Protein AF-A0A2M7KVU8-F1 (afdb_monomer_lite)

Sequence (112 aa):
EIALWRSSHPDSRMLLALAGIGESNLLEGSKEAVYLLAALLEREELDVRARALRSLLTFTTPTLRPPDMSALGPDKIDRALLEAKKQEWLTWWKANETTFTPRYISPDRTLR

Foldseek 3Di:
DPPPPDPPDPDVVVLLVQLVVLLVVLLQFDLVSLVSLLVQCPDPDLLSNLSSLLSLCVFFPVPLDDPDSCCSPPPHPDPVVSVVSNVVSVVVCVVCVVPTTTDNDPPDDDDD

pLDDT: mean 84.95, std 17.39, range [34.59, 97.25]

Radius of gyration: 15.53 Å; chains: 1; bounding box: 57×39×33 Å

Secondary structure (DSSP, 8-state):
----SS--PPPHHHHHHHHHHHHHHHHTT-SHHHHHHHHHTTSS-HHHHHHHHHHHHHHT-GGG--S-GGGGSTT---HHHHHHHHHHHHHHHHHHTTT--PPP--S-S---

Structure (mmCIF, N/CA/C/O backbone):
data_AF-A0A2M7KVU8-F1
#
_entry.id   AF-A0A2M7KVU8-F1
#
loop_
_atom_site.group_PDB
_atom_site.id
_atom_site.type_symbol
_atom_site.label_atom_id
_atom_site.label_alt_id
_atom_site.label_comp_id
_atom_site.label_asym_id
_atom_site.label_entity_id
_atom_site.label_seq_id
_atom_site.pdbx_PDB_ins_code
_atom_site.Cartn_x
_atom_site.Cartn_y
_atom_site.Cartn_z
_atom_site.occupancy
_atom_site.B_iso_or_equiv
_atom_site.auth_seq_id
_atom_site.auth_comp_id
_atom_site.auth_asym_id
_atom_site.auth_atom_id
_atom_site.pdbx_PDB_model_num
AT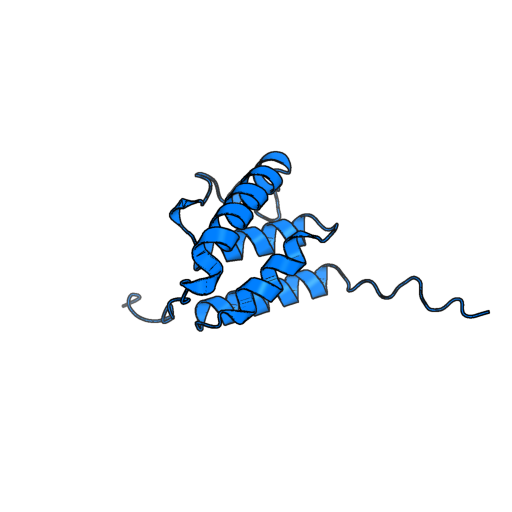OM 1 N N . GLU A 1 1 ? 28.657 -27.858 6.652 1.00 40.00 1 GLU A N 1
ATOM 2 C CA . GLU A 1 1 ? 28.382 -26.427 6.401 1.00 40.00 1 GLU A CA 1
ATOM 3 C C . GLU A 1 1 ? 27.041 -26.271 5.706 1.00 40.00 1 GLU A C 1
ATOM 5 O O . GLU A 1 1 ? 26.787 -26.926 4.704 1.00 40.00 1 GLU A O 1
ATOM 10 N N . ILE A 1 2 ? 26.152 -25.481 6.305 1.00 43.03 2 ILE A N 1
ATOM 11 C CA . ILE A 1 2 ? 24.753 -25.303 5.906 1.00 43.03 2 ILE A CA 1
ATOM 12 C C . ILE A 1 2 ? 24.706 -24.323 4.728 1.00 43.03 2 ILE A C 1
ATOM 14 O O . ILE A 1 2 ? 24.623 -23.113 4.911 1.00 43.03 2 ILE A O 1
ATOM 18 N N . ALA A 1 3 ? 24.767 -24.849 3.507 1.00 46.53 3 ALA A N 1
ATOM 19 C CA . ALA A 1 3 ? 24.634 -24.083 2.266 1.00 46.53 3 ALA A CA 1
ATOM 20 C C . ALA A 1 3 ? 23.195 -24.119 1.705 1.00 46.53 3 ALA A C 1
ATOM 22 O O . ALA A 1 3 ? 23.000 -24.2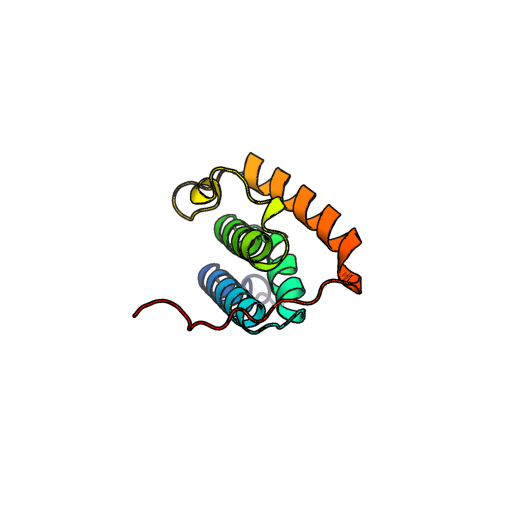36 0.501 1.00 46.53 3 ALA A O 1
ATOM 23 N N . LEU A 1 4 ? 22.176 -24.043 2.572 1.00 45.12 4 LEU A N 1
ATOM 24 C CA . LEU A 1 4 ? 20.753 -24.100 2.176 1.00 45.12 4 LEU A CA 1
ATOM 25 C C . LEU A 1 4 ? 19.941 -22.839 2.522 1.00 45.12 4 LEU A C 1
ATOM 27 O O . LEU A 1 4 ? 18.745 -22.795 2.270 1.00 45.12 4 LEU A O 1
ATOM 31 N N . TRP A 1 5 ? 20.571 -21.790 3.057 1.00 41.12 5 TRP A N 1
ATOM 32 C CA . TRP A 1 5 ? 19.862 -20.613 3.591 1.00 41.12 5 TRP A CA 1
ATOM 33 C C . TRP A 1 5 ? 19.901 -19.352 2.711 1.00 41.12 5 TRP A C 1
ATOM 35 O O . TRP A 1 5 ? 19.538 -18.274 3.169 1.00 41.12 5 TRP A O 1
ATOM 45 N N . ARG A 1 6 ? 20.338 -19.448 1.447 1.00 42.50 6 ARG A N 1
ATOM 46 C CA . ARG A 1 6 ? 20.487 -18.270 0.564 1.00 42.50 6 ARG A CA 1
ATOM 47 C C . ARG A 1 6 ? 19.444 -18.123 -0.552 1.00 42.50 6 ARG A C 1
ATOM 49 O O . ARG A 1 6 ? 19.598 -17.220 -1.365 1.00 42.50 6 ARG A O 1
ATOM 56 N N . SER A 1 7 ? 18.373 -18.923 -0.600 1.00 44.06 7 SER A N 1
ATOM 57 C CA . SER A 1 7 ? 17.369 -18.795 -1.682 1.00 44.06 7 SER A CA 1
ATOM 58 C C . SER A 1 7 ? 15.896 -18.784 -1.254 1.00 44.06 7 SER A C 1
ATOM 60 O O . SER A 1 7 ? 15.025 -19.008 -2.088 1.00 44.06 7 SER A O 1
ATOM 62 N N . SER A 1 8 ? 15.571 -18.509 0.007 1.00 45.81 8 SER A N 1
ATOM 63 C CA . SER A 1 8 ? 14.172 -18.411 0.454 1.00 45.81 8 SER A CA 1
ATOM 64 C C . SER A 1 8 ? 13.648 -16.972 0.420 1.00 45.81 8 SER A C 1
ATOM 66 O O . SER A 1 8 ? 12.978 -16.530 1.350 1.00 45.81 8 SER A O 1
ATOM 68 N N . HIS A 1 9 ? 13.971 -16.223 -0.638 1.00 54.22 9 HIS A N 1
ATOM 69 C CA . HIS A 1 9 ? 13.227 -15.002 -0.934 1.00 54.22 9 HIS A CA 1
ATOM 70 C C . HIS A 1 9 ? 11.916 -15.434 -1.602 1.00 54.22 9 HIS A C 1
ATOM 72 O O . HIS A 1 9 ? 11.972 -16.210 -2.558 1.00 54.22 9 HIS A O 1
ATOM 78 N N . PRO A 1 10 ? 10.744 -15.020 -1.091 1.00 62.34 10 PRO A N 1
ATOM 79 C CA . PRO A 1 10 ? 9.482 -15.330 -1.748 1.00 62.34 10 PRO A CA 1
ATOM 80 C C . PRO A 1 10 ? 9.526 -14.825 -3.196 1.00 62.34 10 PRO A C 1
ATOM 82 O O . PRO A 1 10 ? 9.942 -13.694 -3.433 1.00 62.34 10 PRO A O 1
ATOM 85 N N . ASP A 1 11 ? 9.117 -15.672 -4.146 1.00 81.06 11 ASP A N 1
ATOM 86 C CA . ASP A 1 11 ? 8.946 -15.301 -5.557 1.00 81.06 11 ASP A CA 1
ATOM 87 C C . ASP A 1 11 ? 8.131 -13.996 -5.636 1.00 81.06 11 ASP A C 1
ATOM 89 O O . ASP A 1 11 ? 7.131 -13.843 -4.924 1.00 81.06 11 ASP A O 1
ATOM 93 N N . SER A 1 12 ? 8.540 -13.052 -6.488 1.00 80.06 12 SER A N 1
ATOM 94 C CA . SER A 1 12 ? 7.834 -11.781 -6.690 1.00 80.06 12 SER A CA 1
ATOM 95 C C . SER A 1 12 ? 6.358 -12.000 -7.026 1.00 80.06 12 SER A C 1
ATOM 97 O O . SER A 1 12 ? 5.501 -11.238 -6.584 1.00 80.06 12 SER A O 1
ATOM 99 N N . ARG A 1 13 ? 6.019 -13.113 -7.690 1.00 86.19 13 ARG A N 1
ATOM 100 C CA . ARG A 1 13 ? 4.629 -13.537 -7.924 1.00 86.19 13 ARG A CA 1
ATOM 101 C C . ARG A 1 13 ? 3.856 -13.778 -6.632 1.00 86.19 13 ARG A C 1
ATOM 103 O O . ARG A 1 13 ? 2.698 -13.380 -6.524 1.00 86.19 13 ARG A O 1
ATOM 110 N N . MET A 1 14 ? 4.486 -14.410 -5.644 1.00 91.69 14 MET A N 1
ATOM 111 C CA . MET A 1 14 ? 3.877 -14.644 -4.337 1.00 91.69 14 MET A CA 1
ATOM 112 C C . MET A 1 14 ? 3.721 -13.334 -3.560 1.00 91.69 14 MET A C 1
ATOM 114 O O . MET A 1 14 ? 2.688 -13.118 -2.932 1.00 91.69 14 MET A O 1
ATOM 118 N N . LEU A 1 15 ? 4.695 -12.426 -3.652 1.00 93.38 15 LEU A N 1
ATOM 119 C CA . LEU A 1 15 ? 4.596 -11.092 -3.050 1.00 93.38 15 LEU A CA 1
ATOM 120 C C . LEU A 1 15 ? 3.478 -10.245 -3.680 1.00 93.38 15 LEU A C 1
ATOM 122 O O . LEU A 1 15 ? 2.739 -9.567 -2.966 1.00 93.38 15 LEU A O 1
ATOM 126 N N . LEU A 1 16 ? 3.294 -10.327 -4.998 1.00 93.06 16 LEU A N 1
ATOM 127 C CA . LEU A 1 16 ? 2.173 -9.691 -5.693 1.00 93.06 16 LEU A CA 1
ATOM 128 C C . LEU A 1 16 ? 0.824 -10.289 -5.274 1.00 93.06 16 LEU A C 1
ATOM 130 O O . LEU A 1 16 ? -0.139 -9.545 -5.075 1.00 93.06 16 LEU A O 1
ATOM 134 N N . ALA A 1 17 ? 0.748 -11.611 -5.094 1.00 93.94 17 ALA A N 1
ATOM 135 C CA . ALA A 1 17 ? -0.449 -12.265 -4.571 1.00 93.94 17 ALA A CA 1
ATOM 136 C C . ALA A 1 17 ? -0.769 -11.792 -3.142 1.00 93.94 17 ALA A C 1
ATOM 138 O O . ALA A 1 17 ? -1.916 -11.461 -2.847 1.00 93.94 17 ALA A O 1
ATOM 139 N N . LEU A 1 18 ? 0.248 -11.666 -2.281 1.00 94.62 18 LEU A N 1
ATOM 140 C CA . LEU A 1 18 ? 0.102 -11.101 -0.936 1.00 94.62 18 LEU A CA 1
ATOM 141 C C . LEU A 1 18 ? -0.387 -9.648 -0.966 1.00 94.62 18 LEU A C 1
ATOM 143 O O . LEU A 1 18 ? -1.253 -9.288 -0.170 1.00 94.62 18 LEU A O 1
ATOM 147 N N . ALA A 1 19 ? 0.091 -8.826 -1.904 1.00 94.50 19 ALA A N 1
ATOM 148 C CA . ALA A 1 19 ? -0.434 -7.474 -2.090 1.00 94.50 19 ALA A CA 1
ATOM 149 C C . ALA A 1 19 ? -1.925 -7.484 -2.488 1.00 94.50 19 ALA A C 1
ATOM 151 O O . ALA A 1 19 ? -2.703 -6.666 -2.000 1.00 94.50 19 ALA A O 1
ATOM 152 N N . GLY A 1 20 ? -2.351 -8.433 -3.330 1.00 93.75 20 GLY A N 1
ATOM 153 C CA . GLY A 1 20 ? -3.765 -8.623 -3.680 1.00 93.75 20 GLY A CA 1
ATOM 154 C C . GLY A 1 20 ? -4.639 -9.052 -2.495 1.00 93.75 20 GLY A C 1
ATOM 155 O O . GLY A 1 20 ? -5.758 -8.560 -2.341 1.00 93.75 20 GLY A O 1
ATOM 156 N N . ILE A 1 21 ? -4.116 -9.917 -1.622 1.00 94.94 21 ILE A N 1
ATOM 157 C CA . ILE A 1 21 ? -4.785 -10.309 -0.371 1.00 94.94 21 ILE A CA 1
ATOM 158 C C . ILE A 1 21 ? -4.920 -9.100 0.561 1.00 94.94 21 ILE A C 1
ATOM 160 O O . ILE A 1 21 ? -6.006 -8.840 1.072 1.00 94.94 21 ILE A O 1
ATOM 164 N N . GLY A 1 22 ? -3.848 -8.322 0.743 1.00 94.88 22 GLY A N 1
ATOM 165 C CA . GLY A 1 22 ? -3.889 -7.100 1.546 1.00 94.88 22 GLY A CA 1
ATOM 166 C C . GLY A 1 22 ? -4.923 -6.098 1.030 1.00 94.88 22 GLY A C 1
ATOM 167 O O . GLY A 1 22 ? -5.686 -5.535 1.805 1.00 94.88 22 GLY A O 1
ATOM 168 N N . GLU A 1 23 ? -5.014 -5.915 -0.285 1.00 93.75 23 GLU A N 1
ATOM 169 C CA . GLU A 1 23 ? -6.052 -5.076 -0.889 1.00 93.75 23 GLU A CA 1
ATOM 170 C C . GLU A 1 23 ? -7.473 -5.561 -0.578 1.00 93.75 23 GLU A C 1
ATOM 172 O O . GLU A 1 23 ? -8.318 -4.760 -0.178 1.00 93.75 23 GLU A O 1
ATOM 177 N N . SER A 1 24 ? -7.728 -6.859 -0.735 1.00 92.81 24 SER A N 1
ATOM 178 C CA . SER A 1 24 ? -9.050 -7.446 -0.476 1.00 92.81 24 SER A CA 1
ATOM 179 C C . SER A 1 24 ? -9.443 -7.281 0.993 1.00 92.81 24 SER A C 1
ATOM 181 O O . SER A 1 24 ? -10.539 -6.821 1.301 1.00 92.81 24 SER A O 1
ATOM 183 N N . ASN A 1 25 ? -8.507 -7.527 1.910 1.00 92.88 25 ASN A N 1
ATOM 184 C CA . ASN A 1 25 ? -8.740 -7.345 3.339 1.00 92.88 25 ASN A CA 1
ATOM 185 C C . ASN A 1 25 ? -8.966 -5.866 3.708 1.00 92.88 25 ASN A C 1
ATOM 187 O O . ASN A 1 25 ? -9.783 -5.574 4.579 1.00 92.88 25 ASN A O 1
ATOM 191 N N . LEU A 1 26 ? -8.288 -4.917 3.044 1.00 91.50 26 LEU A N 1
ATOM 192 C CA . LEU A 1 26 ? -8.571 -3.486 3.224 1.00 91.50 26 LEU A CA 1
ATOM 193 C C . LEU A 1 26 ? -9.989 -3.126 2.776 1.00 91.50 26 LEU A C 1
ATOM 195 O O . LEU A 1 26 ? -10.665 -2.366 3.470 1.00 91.50 26 LEU A O 1
ATOM 199 N N . LEU A 1 27 ? -10.440 -3.670 1.641 1.00 89.44 27 LEU A N 1
ATOM 200 C CA . LEU A 1 27 ? -11.801 -3.483 1.132 1.00 89.44 27 LEU A CA 1
ATOM 201 C C . LEU A 1 27 ? -12.849 -3.989 2.137 1.00 89.44 27 LEU A C 1
ATOM 203 O O . LEU A 1 27 ? -13.881 -3.347 2.346 1.00 89.44 27 LEU A O 1
ATOM 207 N N . GLU A 1 28 ? -12.543 -5.105 2.798 1.00 89.38 28 GLU A N 1
ATOM 208 C CA . GLU A 1 28 ? -13.365 -5.727 3.840 1.00 89.38 28 GLU A CA 1
ATOM 209 C C . GLU A 1 28 ? -13.296 -5.011 5.199 1.00 89.38 28 GLU A C 1
ATOM 211 O O . GLU A 1 28 ? -14.029 -5.362 6.121 1.00 89.38 28 GLU A O 1
ATOM 216 N N . GLY A 1 29 ? -12.475 -3.966 5.333 1.00 89.38 29 GLY A N 1
ATOM 217 C CA . GLY A 1 29 ? -12.381 -3.187 6.565 1.00 89.38 29 GLY A CA 1
ATOM 218 C C . GLY A 1 29 ? -11.359 -3.710 7.578 1.00 89.38 29 GLY A C 1
ATOM 219 O O . GLY A 1 29 ? -11.435 -3.349 8.751 1.00 89.38 29 GLY A O 1
ATOM 220 N N . SER A 1 30 ? -10.386 -4.530 7.172 1.00 92.56 30 SER A N 1
ATOM 221 C CA . SER A 1 30 ? -9.266 -4.910 8.044 1.00 92.56 30 SER A CA 1
ATOM 222 C C . SER A 1 30 ? -8.193 -3.830 8.041 1.00 92.56 30 SER A C 1
ATOM 224 O O . SER A 1 30 ? -7.612 -3.498 7.009 1.00 92.56 30 SER A O 1
ATOM 226 N N . LYS A 1 31 ? -7.878 -3.298 9.220 1.00 93.38 31 LYS A N 1
ATOM 227 C CA . LYS A 1 31 ? -6.783 -2.336 9.387 1.00 93.38 31 LYS A CA 1
ATOM 228 C C . LYS A 1 31 ? -5.424 -3.025 9.319 1.00 93.38 31 LYS A C 1
ATOM 230 O O . LYS A 1 31 ? -4.454 -2.429 8.861 1.00 93.38 31 LYS A O 1
ATOM 235 N N . GLU A 1 32 ? -5.362 -4.287 9.727 1.00 94.38 32 GLU A N 1
ATOM 236 C CA . GLU A 1 32 ? -4.161 -5.119 9.743 1.00 94.38 32 GLU A CA 1
ATOM 237 C C . GLU A 1 32 ? -3.545 -5.248 8.347 1.00 94.38 32 GLU A C 1
ATOM 239 O O . GLU A 1 32 ? -2.325 -5.303 8.187 1.00 94.38 32 GLU A O 1
ATOM 244 N N . ALA A 1 33 ? -4.393 -5.208 7.321 1.00 95.38 33 ALA A N 1
ATOM 245 C CA . ALA A 1 33 ? -3.976 -5.209 5.932 1.00 95.38 33 ALA A CA 1
ATOM 246 C C . ALA A 1 33 ? -3.118 -3.988 5.541 1.00 95.38 33 ALA A C 1
ATOM 248 O O . ALA A 1 33 ? -2.282 -4.101 4.642 1.00 95.38 33 ALA A O 1
ATOM 249 N N . VAL A 1 34 ? -3.242 -2.851 6.245 1.00 96.25 34 VAL A N 1
ATOM 250 C CA . VAL A 1 34 ? -2.337 -1.702 6.066 1.00 96.25 34 VAL A CA 1
ATOM 251 C C . VAL A 1 34 ? -0.904 -2.094 6.415 1.00 96.25 34 VAL A C 1
ATOM 253 O O . VAL A 1 34 ? 0.007 -1.769 5.661 1.00 96.25 34 VAL A O 1
ATOM 256 N N . TYR A 1 35 ? -0.691 -2.823 7.515 1.00 96.38 35 TYR A N 1
ATOM 257 C CA . TYR A 1 35 ? 0.649 -3.233 7.943 1.00 96.38 35 TYR A CA 1
ATOM 258 C C . TYR A 1 35 ? 1.282 -4.226 6.972 1.00 96.38 35 TYR A C 1
ATOM 260 O O . TYR A 1 35 ? 2.466 -4.106 6.660 1.00 96.38 35 TYR A O 1
ATOM 268 N N . LEU A 1 36 ? 0.485 -5.162 6.446 1.00 96.00 36 LEU A N 1
ATOM 269 C CA . LEU A 1 36 ? 0.934 -6.081 5.401 1.00 96.00 36 LEU A CA 1
ATOM 270 C C . LEU A 1 36 ? 1.429 -5.311 4.170 1.00 96.00 36 LEU A C 1
ATOM 272 O O . LEU A 1 36 ? 2.547 -5.526 3.710 1.00 96.00 36 LEU A O 1
ATOM 276 N N . LEU A 1 37 ? 0.614 -4.392 3.649 1.00 97.00 37 LEU A N 1
ATOM 277 C CA . LEU A 1 37 ? 0.963 -3.621 2.456 1.00 97.00 37 LEU A CA 1
ATOM 278 C C . LEU A 1 37 ? 2.116 -2.644 2.716 1.00 97.00 37 LEU A C 1
ATOM 280 O O . LEU A 1 37 ? 2.969 -2.471 1.850 1.00 97.00 37 LEU A O 1
ATOM 284 N N . ALA A 1 38 ? 2.192 -2.050 3.908 1.00 97.00 38 ALA A N 1
ATOM 285 C CA . ALA A 1 38 ? 3.300 -1.184 4.301 1.00 97.00 38 ALA A CA 1
ATOM 286 C C . ALA A 1 38 ? 4.633 -1.947 4.330 1.00 97.00 38 ALA A C 1
ATOM 288 O O . ALA A 1 38 ? 5.633 -1.435 3.834 1.00 97.00 38 ALA A O 1
ATOM 289 N N . ALA A 1 39 ? 4.649 -3.191 4.822 1.00 96.12 39 ALA A N 1
ATOM 290 C CA . ALA A 1 39 ? 5.846 -4.032 4.795 1.00 96.12 39 ALA A CA 1
ATOM 291 C C . ALA A 1 39 ? 6.325 -4.326 3.360 1.00 96.12 39 ALA A C 1
ATOM 293 O O . ALA A 1 39 ? 7.527 -4.425 3.108 1.00 96.12 39 ALA A O 1
ATOM 294 N N . LEU A 1 40 ? 5.401 -4.408 2.396 1.00 96.50 40 LEU A N 1
ATOM 295 C CA . LEU A 1 40 ? 5.736 -4.612 0.985 1.00 96.50 40 LEU A CA 1
ATOM 296 C C . LEU A 1 40 ? 6.388 -3.382 0.323 1.00 96.50 40 LEU A C 1
ATOM 298 O O . LEU A 1 40 ? 7.016 -3.524 -0.724 1.00 96.50 40 LEU A O 1
ATOM 302 N N . LEU A 1 41 ? 6.315 -2.188 0.926 1.00 96.38 41 LEU A N 1
ATOM 303 C CA . LEU A 1 41 ? 6.977 -0.979 0.407 1.00 96.38 41 LEU A CA 1
ATOM 304 C C . LEU A 1 41 ? 8.507 -0.995 0.563 1.00 96.38 41 LEU A C 1
ATOM 306 O O . LEU A 1 41 ? 9.189 -0.195 -0.092 1.00 96.38 41 LEU A O 1
ATOM 310 N N . GLU A 1 42 ? 9.032 -1.876 1.419 1.00 94.00 42 GLU A N 1
ATOM 311 C CA . GLU A 1 42 ? 10.469 -2.062 1.688 1.00 94.00 42 GLU A CA 1
ATOM 312 C C . GLU A 1 42 ? 11.098 -3.196 0.866 1.00 94.00 42 GLU A C 1
ATOM 314 O O . GLU A 1 42 ? 12.264 -3.540 1.042 1.00 94.00 42 GLU A O 1
ATOM 319 N N . ARG A 1 43 ? 10.320 -3.801 -0.033 1.00 93.75 43 ARG A N 1
ATOM 320 C CA . ARG A 1 43 ? 10.795 -4.823 -0.967 1.00 93.75 43 ARG A CA 1
ATOM 321 C C . ARG A 1 43 ? 11.709 -4.224 -2.034 1.00 93.75 43 ARG A C 1
ATOM 323 O O . ARG A 1 43 ? 11.645 -3.030 -2.300 1.00 93.75 43 ARG A O 1
ATOM 330 N N . GLU A 1 44 ? 12.556 -5.043 -2.651 1.00 90.69 44 GLU A N 1
ATOM 331 C CA . GLU A 1 44 ? 13.432 -4.599 -3.750 1.00 90.69 44 GLU A CA 1
ATOM 332 C C . GLU A 1 44 ? 12.660 -4.522 -5.077 1.00 90.69 44 GLU A C 1
ATOM 334 O O . GLU A 1 44 ? 12.961 -3.714 -5.958 1.00 90.69 44 GLU A O 1
ATOM 339 N N . GLU A 1 45 ? 11.630 -5.356 -5.202 1.00 91.81 45 GLU A N 1
ATOM 340 C CA . GLU A 1 45 ? 10.817 -5.543 -6.392 1.00 91.81 45 GLU A CA 1
ATOM 341 C C . GLU A 1 45 ? 9.860 -4.354 -6.602 1.00 91.81 45 GLU A C 1
ATOM 343 O O . GLU A 1 45 ? 8.938 -4.108 -5.822 1.00 91.81 45 GLU A O 1
ATOM 348 N N . LEU A 1 46 ? 10.086 -3.568 -7.660 1.00 92.44 46 LEU A N 1
ATOM 349 C CA . LEU A 1 46 ? 9.346 -2.321 -7.899 1.00 92.44 46 LEU A CA 1
ATOM 350 C C . LEU A 1 46 ? 7.856 -2.517 -8.144 1.00 92.44 46 LEU A C 1
ATOM 352 O O . LEU A 1 46 ? 7.056 -1.691 -7.716 1.00 92.44 46 LEU A O 1
ATOM 356 N N . ASP A 1 47 ? 7.493 -3.587 -8.834 1.00 93.19 47 ASP A N 1
ATOM 357 C CA . ASP A 1 47 ? 6.117 -3.994 -9.093 1.00 93.19 47 ASP A CA 1
ATOM 358 C C . ASP A 1 47 ? 5.366 -4.312 -7.797 1.00 93.19 47 ASP A C 1
ATOM 360 O O . ASP A 1 47 ? 4.240 -3.849 -7.614 1.00 93.19 47 ASP A O 1
ATOM 364 N N . VAL A 1 48 ? 6.011 -5.010 -6.859 1.00 94.31 48 VAL A N 1
ATOM 365 C CA . VAL A 1 48 ? 5.463 -5.288 -5.524 1.00 94.31 48 VAL A CA 1
ATOM 366 C C . VAL A 1 48 ? 5.218 -3.988 -4.763 1.00 94.31 48 VAL A C 1
ATOM 368 O O . VAL A 1 48 ? 4.111 -3.756 -4.268 1.00 94.31 48 VAL A O 1
ATOM 371 N N . ARG A 1 49 ? 6.220 -3.102 -4.716 1.00 95.94 49 ARG A N 1
ATOM 372 C CA . ARG A 1 49 ? 6.112 -1.801 -4.038 1.00 95.94 49 ARG A CA 1
ATOM 373 C C . ARG A 1 49 ? 5.021 -0.930 -4.660 1.00 95.94 49 ARG A C 1
ATOM 375 O O . ARG A 1 49 ? 4.224 -0.338 -3.936 1.00 95.94 49 ARG A O 1
ATOM 382 N N . ALA A 1 50 ? 4.965 -0.862 -5.990 1.00 95.75 50 ALA A N 1
ATOM 383 C CA . ALA A 1 50 ? 3.978 -0.073 -6.721 1.00 95.75 50 ALA A CA 1
ATOM 384 C C . ALA A 1 50 ? 2.560 -0.613 -6.513 1.00 95.75 50 ALA A C 1
ATOM 386 O O . ALA A 1 50 ? 1.648 0.164 -6.223 1.00 95.75 50 ALA A O 1
ATOM 387 N N . ARG A 1 51 ? 2.379 -1.941 -6.564 1.00 95.12 51 ARG A N 1
ATOM 388 C CA . ARG A 1 51 ? 1.101 -2.596 -6.267 1.00 95.12 51 ARG A CA 1
ATOM 389 C C . ARG A 1 51 ? 0.632 -2.267 -4.854 1.00 95.12 51 ARG A C 1
ATOM 391 O O . ARG A 1 51 ? -0.515 -1.853 -4.694 1.00 95.12 51 ARG A O 1
ATOM 398 N N . ALA A 1 52 ? 1.515 -2.407 -3.866 1.00 96.44 52 ALA A N 1
ATOM 399 C CA . ALA A 1 52 ? 1.208 -2.131 -2.469 1.00 96.44 52 ALA A CA 1
ATOM 400 C C . ALA A 1 52 ? 0.863 -0.654 -2.234 1.00 96.44 52 ALA A C 1
ATOM 402 O O . ALA A 1 52 ? -0.182 -0.349 -1.656 1.00 96.44 52 ALA A O 1
ATOM 403 N N . LEU A 1 53 ? 1.680 0.273 -2.747 1.00 96.88 53 LEU A N 1
ATOM 404 C CA . LEU A 1 53 ? 1.432 1.708 -2.610 1.00 96.88 53 LEU A CA 1
ATOM 405 C C . LEU A 1 53 ? 0.118 2.119 -3.276 1.00 96.88 53 LEU A C 1
ATOM 407 O O . LEU A 1 53 ? -0.649 2.898 -2.713 1.00 96.88 53 LEU A O 1
ATOM 411 N N . ARG A 1 54 ? -0.175 1.572 -4.459 1.00 94.81 54 ARG A N 1
ATOM 412 C CA . ARG A 1 54 ? -1.430 1.827 -5.167 1.00 94.81 54 ARG A CA 1
ATOM 413 C C . ARG A 1 54 ? -2.638 1.392 -4.340 1.00 94.81 54 ARG A C 1
ATOM 415 O O . ARG A 1 54 ? -3.599 2.159 -4.260 1.00 94.81 54 ARG A O 1
ATOM 422 N N . SER A 1 55 ? -2.591 0.226 -3.698 1.00 93.88 55 SER A N 1
ATOM 423 C CA . SER A 1 55 ? -3.649 -0.227 -2.784 1.00 93.88 55 SER A CA 1
ATOM 424 C C . SER A 1 55 ? -3.789 0.722 -1.591 1.00 93.88 55 SER A C 1
ATOM 426 O O . SER A 1 55 ? -4.879 1.222 -1.320 1.00 93.88 55 SER A O 1
ATOM 428 N N . LEU A 1 56 ? -2.682 1.078 -0.942 1.00 95.31 56 LEU A N 1
ATOM 429 C CA . LEU A 1 56 ? -2.676 1.990 0.205 1.00 95.31 56 LEU A CA 1
ATOM 430 C C . LEU A 1 56 ? -3.277 3.368 -0.127 1.00 95.31 56 LEU A C 1
ATOM 432 O O . LEU A 1 56 ? -4.216 3.815 0.530 1.00 95.31 56 LEU A O 1
ATOM 436 N N . LEU A 1 57 ? -2.827 4.013 -1.206 1.00 94.19 57 LEU A N 1
ATOM 437 C CA . LEU A 1 57 ? -3.389 5.286 -1.681 1.00 94.19 57 LEU A CA 1
ATOM 438 C C . LEU A 1 57 ? -4.864 5.162 -2.094 1.00 94.19 57 LEU A C 1
ATOM 440 O O . LEU A 1 57 ? -5.629 6.128 -2.032 1.00 94.19 57 LEU A O 1
ATOM 444 N N . THR A 1 58 ? -5.287 3.975 -2.530 1.00 90.88 58 THR A N 1
ATOM 445 C CA . THR A 1 58 ? -6.678 3.736 -2.912 1.00 90.88 58 THR A CA 1
ATOM 446 C C . THR A 1 58 ? -7.586 3.673 -1.689 1.00 90.88 58 THR A C 1
ATOM 448 O O . THR A 1 58 ? -8.612 4.352 -1.668 1.00 90.88 58 THR A O 1
ATOM 451 N N . PHE A 1 59 ? -7.211 2.927 -0.657 1.00 90.19 59 PHE A N 1
ATOM 452 C CA . PHE A 1 59 ? -8.137 2.593 0.428 1.00 90.19 59 PHE A CA 1
ATOM 453 C C . PHE A 1 59 ? -7.933 3.400 1.710 1.00 90.19 59 PHE A C 1
ATOM 455 O O . PHE A 1 59 ? -8.860 3.482 2.512 1.00 90.19 59 PHE A O 1
ATOM 462 N N . THR A 1 60 ? -6.771 4.031 1.912 1.00 91.19 60 THR A N 1
ATOM 463 C CA . THR A 1 60 ? -6.511 4.782 3.150 1.00 91.19 60 THR A CA 1
ATOM 464 C C . THR A 1 60 ? -6.610 6.291 2.961 1.00 91.19 60 THR A C 1
ATOM 466 O O . THR A 1 60 ? -7.197 6.976 3.794 1.00 91.19 60 THR A O 1
ATOM 469 N N . THR A 1 61 ? -6.048 6.822 1.872 1.00 87.25 61 THR A N 1
ATOM 470 C CA . THR A 1 61 ? -5.915 8.273 1.670 1.00 87.25 61 THR A CA 1
ATOM 471 C C . THR A 1 61 ? -6.035 8.675 0.192 1.00 87.25 61 THR A C 1
ATOM 473 O O . THR A 1 61 ? -5.051 9.005 -0.474 1.00 87.25 61 THR A O 1
ATOM 476 N N . PRO A 1 62 ? -7.265 8.671 -0.363 1.00 81.56 62 PRO A N 1
ATOM 477 C CA . PRO A 1 62 ? -7.498 9.017 -1.765 1.00 81.56 62 PRO A CA 1
ATOM 478 C C . PRO A 1 62 ? -7.016 10.416 -2.164 1.00 81.56 62 PRO A C 1
ATOM 480 O O . PRO A 1 62 ? -6.725 10.652 -3.332 1.00 81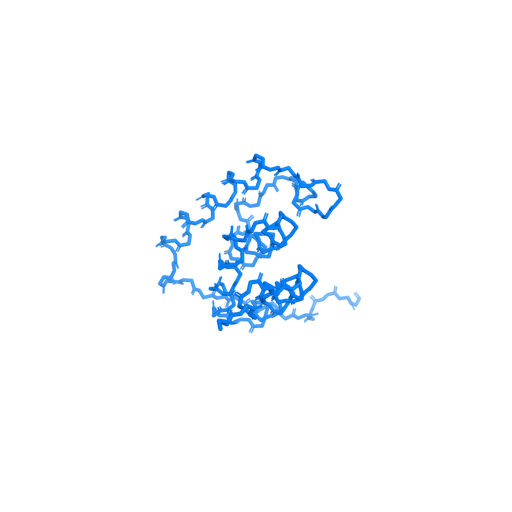.56 62 PRO A O 1
ATOM 483 N N . THR A 1 63 ? -6.912 11.334 -1.203 1.00 87.12 63 THR A N 1
ATOM 484 C CA . THR A 1 63 ? -6.446 12.710 -1.412 1.00 87.12 63 THR A CA 1
ATOM 485 C C . THR A 1 63 ? -4.960 12.802 -1.755 1.00 87.12 63 THR A C 1
ATOM 487 O O . THR A 1 63 ? -4.551 13.796 -2.344 1.00 87.12 63 THR A O 1
ATOM 490 N N . LEU A 1 64 ? -4.154 11.783 -1.432 1.00 89.44 64 LEU A N 1
ATOM 491 C CA . LEU A 1 64 ? -2.731 11.741 -1.792 1.00 89.44 64 LEU A CA 1
ATOM 492 C C . LEU A 1 64 ? -2.463 11.041 -3.129 1.00 89.44 64 LEU A C 1
ATOM 494 O O . LEU A 1 64 ? -1.310 10.993 -3.569 1.00 89.44 64 LEU A O 1
ATOM 498 N N . ARG A 1 65 ? -3.495 10.503 -3.796 1.00 90.19 65 ARG A N 1
ATOM 499 C CA . ARG A 1 65 ? -3.329 9.833 -5.092 1.00 90.19 65 ARG A CA 1
ATOM 500 C C . ARG A 1 65 ? -2.707 10.795 -6.113 1.00 90.19 65 ARG A C 1
ATOM 502 O O . ARG A 1 65 ? -3.164 11.934 -6.224 1.00 90.19 65 ARG A O 1
ATOM 509 N N . PRO A 1 66 ? -1.677 10.374 -6.868 1.00 88.44 66 PRO A N 1
ATOM 510 C CA . PRO A 1 66 ? -1.225 11.147 -8.013 1.00 88.44 66 PRO A CA 1
ATOM 511 C C . PRO A 1 66 ? -2.355 11.316 -9.047 1.00 88.44 66 PRO A C 1
ATOM 513 O O . PRO A 1 66 ? -3.230 10.450 -9.136 1.00 88.44 66 PRO A O 1
ATOM 516 N N . PRO A 1 67 ? -2.318 12.388 -9.862 1.00 87.00 67 PRO A N 1
ATOM 517 C CA . PRO A 1 67 ? -3.277 12.592 -10.951 1.00 87.00 67 PRO A CA 1
ATOM 518 C C . PRO A 1 67 ? -3.306 11.424 -11.943 1.00 87.00 67 PRO A C 1
ATOM 520 O O . PRO A 1 67 ? -4.362 11.075 -12.462 1.00 87.00 67 PRO A O 1
ATOM 523 N N . ASP A 1 68 ? -2.144 10.806 -12.169 1.00 88.25 68 ASP A N 1
ATOM 524 C CA . ASP A 1 68 ? -1.992 9.618 -12.996 1.00 88.25 68 ASP A CA 1
ATOM 525 C C . ASP A 1 68 ? -1.567 8.413 -12.146 1.00 88.25 68 ASP A C 1
ATOM 527 O O . ASP A 1 68 ? -0.403 8.248 -11.779 1.00 88.25 68 ASP A O 1
ATOM 531 N N . MET A 1 69 ? -2.534 7.548 -11.840 1.00 87.69 69 MET A N 1
ATOM 532 C CA . MET A 1 69 ? -2.288 6.286 -11.135 1.00 87.69 69 MET A CA 1
ATOM 533 C C . MET A 1 69 ? -1.662 5.211 -12.036 1.00 87.69 69 MET A C 1
ATOM 535 O O . MET A 1 69 ? -1.156 4.216 -11.515 1.00 87.69 69 MET A O 1
ATOM 539 N N . SER A 1 70 ? -1.691 5.376 -13.365 1.00 87.94 70 SER A N 1
ATOM 540 C CA . SER A 1 70 ? -1.091 4.416 -14.303 1.00 87.94 70 SER A CA 1
ATOM 541 C C . SER A 1 70 ? 0.439 4.422 -14.238 1.00 87.94 70 SER A C 1
ATOM 543 O O . SER A 1 70 ? 1.059 3.391 -14.482 1.00 87.94 70 SER A O 1
ATOM 545 N N . ALA A 1 71 ? 1.035 5.524 -13.772 1.00 86.75 71 ALA A N 1
ATOM 546 C CA . ALA A 1 71 ? 2.460 5.630 -13.455 1.00 86.75 71 ALA A CA 1
ATOM 547 C C . ALA A 1 71 ? 2.899 4.773 -12.243 1.00 86.75 71 ALA A C 1
ATOM 549 O O . ALA A 1 71 ? 4.088 4.651 -11.963 1.00 86.75 71 ALA A O 1
ATOM 550 N N . LEU A 1 72 ? 1.950 4.165 -11.519 1.00 89.38 72 LEU A N 1
ATOM 551 C CA . LEU A 1 72 ? 2.184 3.118 -10.511 1.00 89.38 72 LEU A CA 1
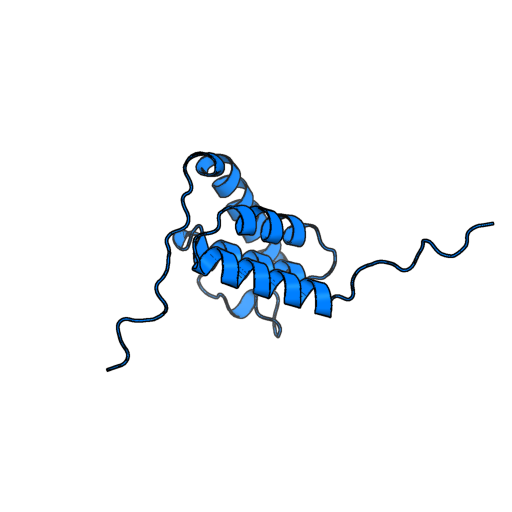ATOM 552 C C . LEU A 1 72 ? 1.678 1.742 -10.993 1.00 89.38 72 LEU A C 1
ATOM 554 O O . LEU A 1 72 ? 1.507 0.818 -10.197 1.00 89.38 72 LEU A O 1
ATOM 558 N N . GLY A 1 73 ? 1.363 1.620 -12.284 1.00 85.56 73 GLY A N 1
ATOM 559 C CA . GLY A 1 73 ? 0.891 0.401 -12.930 1.00 85.56 73 GLY A CA 1
ATOM 560 C C . GLY A 1 73 ? 2.037 -0.477 -13.446 1.00 85.56 73 GLY A C 1
ATOM 561 O O . GLY A 1 73 ? 3.151 0.011 -13.626 1.00 85.56 73 GLY A O 1
ATOM 562 N N . PRO A 1 74 ? 1.770 -1.767 -13.715 1.00 77.94 74 PRO A N 1
ATOM 563 C CA . PRO A 1 74 ? 2.797 -2.761 -14.048 1.00 77.94 74 PRO A CA 1
ATOM 564 C C . PRO A 1 74 ? 3.608 -2.425 -15.310 1.00 77.94 74 PRO A C 1
ATOM 566 O O . PRO A 1 74 ? 4.777 -2.786 -15.390 1.00 77.94 74 PRO A O 1
ATOM 569 N N . ASP A 1 75 ? 3.020 -1.700 -16.264 1.00 81.69 75 ASP A N 1
ATOM 570 C CA . ASP A 1 75 ? 3.644 -1.435 -17.566 1.00 81.69 75 ASP A CA 1
ATOM 571 C C . ASP A 1 75 ? 4.589 -0.222 -17.561 1.00 81.69 75 ASP A C 1
ATOM 573 O O . ASP A 1 75 ? 5.442 -0.090 -18.440 1.00 81.69 75 ASP A O 1
ATOM 577 N N . LYS A 1 76 ? 4.435 0.699 -16.597 1.00 87.00 76 LYS A N 1
ATOM 578 C CA . LYS A 1 76 ? 5.146 1.988 -16.598 1.00 87.00 76 LYS A CA 1
ATOM 579 C C . LYS A 1 76 ? 5.318 2.565 -15.191 1.00 87.00 76 LYS A C 1
ATOM 581 O O . LYS A 1 76 ? 4.816 3.643 -14.884 1.00 87.00 76 LYS A O 1
ATOM 586 N N . ILE A 1 77 ? 6.050 1.849 -14.340 1.00 91.94 77 ILE A N 1
ATOM 587 C CA . ILE A 1 77 ? 6.338 2.303 -12.974 1.00 91.94 77 ILE A CA 1
ATOM 588 C C . ILE A 1 77 ? 7.341 3.462 -13.007 1.00 91.94 77 ILE A C 1
ATOM 590 O O . ILE A 1 77 ? 8.526 3.271 -13.295 1.00 91.94 77 ILE A O 1
ATOM 594 N N . ASP A 1 78 ? 6.882 4.659 -12.655 1.00 95.12 78 ASP A N 1
ATOM 595 C CA . ASP A 1 78 ? 7.745 5.806 -12.391 1.00 95.12 78 ASP A CA 1
ATOM 596 C C . ASP A 1 78 ? 8.338 5.686 -10.979 1.00 95.12 78 ASP A C 1
ATOM 598 O O . ASP A 1 78 ? 7.646 5.822 -9.966 1.00 95.12 78 ASP A O 1
ATOM 602 N N . ARG A 1 79 ? 9.649 5.425 -10.909 1.00 94.38 79 ARG A N 1
ATOM 603 C CA . ARG A 1 79 ? 10.371 5.256 -9.641 1.00 94.38 79 ARG A CA 1
ATOM 604 C C . ARG A 1 79 ? 10.376 6.528 -8.795 1.00 94.38 79 ARG A C 1
ATOM 606 O O . ARG A 1 79 ? 10.253 6.435 -7.580 1.00 94.38 79 ARG A O 1
ATOM 613 N N . ALA A 1 80 ? 10.534 7.699 -9.409 1.00 95.31 80 ALA A N 1
ATOM 614 C CA . ALA A 1 80 ? 10.607 8.952 -8.664 1.00 95.31 80 ALA A CA 1
ATOM 615 C C . ALA A 1 80 ? 9.247 9.274 -8.036 1.00 95.31 80 ALA A C 1
ATOM 617 O O . ALA A 1 80 ? 9.170 9.628 -6.857 1.00 95.31 80 ALA A O 1
ATOM 618 N N . LEU A 1 81 ? 8.172 9.064 -8.800 1.00 95.06 81 LEU A N 1
ATOM 619 C CA . LEU A 1 81 ? 6.811 9.190 -8.293 1.00 95.06 81 LEU A CA 1
ATOM 620 C C . LEU A 1 81 ? 6.528 8.184 -7.171 1.00 95.06 81 LEU A C 1
ATOM 622 O O . LEU A 1 81 ? 5.943 8.560 -6.155 1.00 95.06 81 LEU A O 1
ATOM 626 N N . LEU A 1 82 ? 6.951 6.925 -7.341 1.00 95.69 82 LEU A N 1
ATOM 627 C CA . LEU A 1 82 ? 6.798 5.870 -6.340 1.00 95.69 82 LEU A CA 1
ATOM 628 C C . LEU A 1 82 ? 7.424 6.276 -4.999 1.00 95.69 82 LEU A C 1
ATOM 630 O O . LEU A 1 82 ? 6.747 6.196 -3.975 1.00 95.69 82 LEU A O 1
ATOM 634 N N . GLU A 1 83 ? 8.678 6.740 -4.993 1.00 96.75 83 GLU A N 1
ATOM 635 C CA . GLU A 1 83 ? 9.352 7.160 -3.755 1.00 96.75 83 GLU A CA 1
ATOM 636 C C . GLU A 1 83 ? 8.694 8.390 -3.124 1.00 96.75 83 GLU A C 1
ATOM 638 O O . GLU A 1 83 ? 8.460 8.416 -1.914 1.00 96.75 83 GLU A O 1
ATOM 643 N N . ALA A 1 84 ? 8.339 9.393 -3.934 1.00 96.38 84 ALA A N 1
ATOM 644 C CA . ALA A 1 84 ? 7.673 10.596 -3.441 1.00 96.38 84 ALA A CA 1
ATOM 645 C C . ALA A 1 84 ? 6.342 10.249 -2.758 1.00 96.38 84 ALA A C 1
ATOM 647 O O . ALA A 1 84 ? 6.090 10.637 -1.615 1.00 96.38 84 ALA A O 1
ATOM 648 N N . LYS A 1 85 ? 5.514 9.433 -3.420 1.00 96.75 85 LYS A N 1
ATOM 649 C CA . LYS A 1 85 ? 4.213 9.017 -2.894 1.00 96.75 85 LYS A CA 1
ATOM 650 C C . LYS A 1 85 ? 4.318 8.048 -1.723 1.00 96.75 85 LYS A C 1
ATOM 652 O O . LYS A 1 85 ? 3.498 8.140 -0.810 1.00 96.75 85 LYS A O 1
ATOM 657 N N . LYS A 1 86 ? 5.338 7.185 -1.688 1.00 96.88 86 LYS A N 1
ATOM 658 C CA . LYS A 1 86 ? 5.668 6.377 -0.506 1.00 96.88 86 LYS A CA 1
ATOM 659 C C . LYS A 1 86 ? 5.922 7.283 0.698 1.00 96.88 86 LYS A C 1
ATOM 661 O O . LYS A 1 86 ? 5.334 7.060 1.754 1.00 96.88 86 LYS A O 1
ATOM 666 N N . GLN A 1 87 ? 6.746 8.318 0.545 1.00 97.19 87 GLN A N 1
ATOM 667 C CA . GLN A 1 87 ? 7.103 9.201 1.655 1.00 97.19 87 GLN A CA 1
ATOM 668 C C . GLN A 1 87 ? 5.915 10.041 2.151 1.00 97.19 87 GLN A C 1
ATOM 670 O O . GLN A 1 87 ? 5.711 10.171 3.363 1.00 97.19 87 GLN A O 1
ATOM 675 N N . GLU A 1 88 ? 5.108 10.577 1.232 1.00 97.12 88 GLU A N 1
ATOM 676 C CA . GLU A 1 88 ? 3.851 11.263 1.563 1.00 97.12 88 GLU A CA 1
ATOM 677 C C . GLU A 1 88 ? 2.902 10.339 2.339 1.00 97.12 88 GLU A C 1
ATOM 679 O O . GLU A 1 88 ? 2.386 10.717 3.395 1.00 97.12 88 GLU A O 1
ATOM 684 N N . TRP A 1 89 ? 2.717 9.105 1.855 1.00 97.25 89 TRP A N 1
ATOM 685 C CA . TRP A 1 89 ? 1.851 8.123 2.498 1.00 97.25 89 TRP A CA 1
ATOM 686 C C . TRP A 1 89 ? 2.353 7.724 3.889 1.00 97.25 89 TRP A C 1
ATOM 688 O O . TRP A 1 89 ? 1.560 7.718 4.825 1.00 97.25 89 TRP A O 1
ATOM 698 N N . LEU A 1 90 ? 3.653 7.457 4.066 1.00 96.81 90 LEU A N 1
ATOM 699 C CA . LEU A 1 90 ? 4.237 7.114 5.372 1.00 96.81 90 LEU A CA 1
ATOM 700 C C . LEU A 1 90 ? 4.074 8.247 6.390 1.00 96.81 90 LEU A C 1
ATOM 702 O O . LEU A 1 90 ? 3.774 8.005 7.561 1.00 96.81 90 LEU A O 1
ATOM 706 N N . THR A 1 91 ? 4.237 9.490 5.937 1.00 97.12 91 THR A N 1
ATOM 707 C CA . THR A 1 91 ? 4.054 10.680 6.776 1.00 97.12 91 THR A CA 1
ATOM 708 C C . THR A 1 91 ? 2.599 10.801 7.221 1.00 97.12 91 THR A C 1
ATOM 710 O O . THR A 1 91 ? 2.322 11.005 8.404 1.00 97.12 91 THR A O 1
ATOM 713 N N . TRP A 1 92 ? 1.663 10.612 6.290 1.00 96.38 92 TRP A N 1
ATOM 714 C CA . TRP A 1 92 ? 0.239 10.579 6.596 1.00 96.38 92 TRP A CA 1
ATOM 715 C C . TRP A 1 92 ? -0.118 9.418 7.530 1.00 96.38 92 TRP A C 1
ATOM 717 O O . TRP A 1 92 ? -0.808 9.640 8.523 1.00 96.38 92 TRP A O 1
ATOM 727 N N . TRP A 1 93 ? 0.382 8.206 7.273 1.00 96.25 93 TRP A N 1
ATOM 728 C CA . TRP A 1 93 ? 0.083 7.027 8.082 1.00 96.25 93 TRP A CA 1
ATOM 729 C C . TRP A 1 93 ? 0.517 7.233 9.528 1.00 96.25 93 TRP A C 1
ATOM 731 O O . TRP A 1 93 ? -0.300 7.077 10.424 1.00 96.25 93 TRP A O 1
ATOM 741 N N . LYS A 1 94 ? 1.737 7.722 9.768 1.00 96.19 94 LYS A N 1
ATOM 742 C CA . LYS A 1 94 ? 2.223 8.023 11.123 1.00 96.19 94 LYS A CA 1
ATOM 743 C C . LYS A 1 94 ? 1.319 9.000 11.889 1.00 96.19 94 LYS A C 1
ATOM 745 O O . LYS A 1 94 ? 1.180 8.885 13.102 1.00 96.19 94 LYS A O 1
ATOM 750 N N . ALA A 1 95 ? 0.711 9.963 11.196 1.00 96.31 95 ALA A N 1
ATOM 751 C CA . ALA A 1 95 ? -0.193 10.938 11.805 1.00 96.31 95 ALA A CA 1
ATOM 752 C C . ALA A 1 95 ? -1.625 10.411 12.015 1.00 96.31 95 ALA A C 1
ATOM 754 O O . ALA A 1 95 ? -2.360 10.962 12.831 1.00 96.31 95 ALA A O 1
ATOM 755 N N . ASN A 1 96 ? -2.031 9.373 11.279 1.00 95.38 96 ASN A N 1
ATOM 756 C CA . ASN A 1 96 ? -3.412 8.884 11.240 1.00 95.38 96 ASN A CA 1
ATOM 757 C C . ASN A 1 96 ? -3.557 7.444 11.747 1.00 95.38 96 ASN A C 1
ATOM 759 O O . ASN A 1 96 ? -4.674 6.962 11.872 1.00 95.38 96 ASN A O 1
ATOM 763 N N . GLU A 1 97 ? -2.464 6.747 12.055 1.00 95.19 97 GLU A N 1
ATOM 764 C CA . GLU A 1 97 ? -2.465 5.325 12.398 1.00 95.19 97 GLU A CA 1
ATOM 765 C C . GLU A 1 97 ? -3.432 5.014 13.540 1.00 95.19 97 GLU A C 1
ATOM 767 O O . GLU A 1 97 ? -4.196 4.063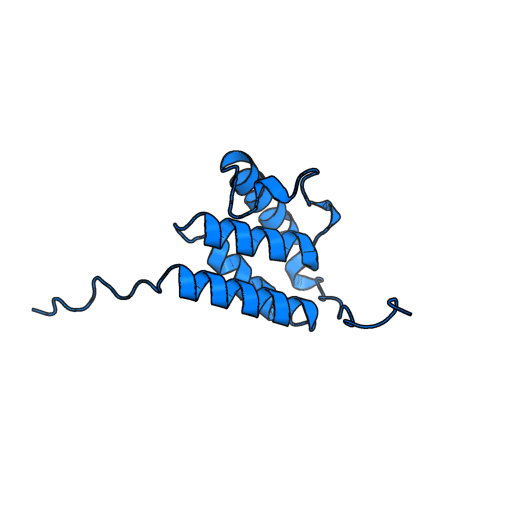 13.447 1.00 95.19 97 GLU A O 1
ATOM 772 N N . THR A 1 98 ? -3.460 5.814 14.604 1.00 94.38 98 THR A N 1
ATOM 773 C CA . THR A 1 98 ? -4.302 5.549 15.782 1.00 94.38 98 THR A CA 1
ATOM 774 C C . THR A 1 98 ? -5.790 5.771 15.519 1.00 94.38 98 THR A C 1
ATOM 776 O O . THR A 1 98 ? -6.622 5.075 16.096 1.00 94.38 98 THR A O 1
ATOM 779 N N . THR A 1 99 ? -6.131 6.697 14.625 1.00 93.44 99 THR A N 1
ATOM 780 C CA . THR A 1 99 ? -7.510 7.124 14.340 1.00 93.44 99 THR A CA 1
ATOM 781 C C . THR A 1 99 ? -8.068 6.544 13.047 1.00 93.44 99 THR A C 1
ATOM 783 O O . THR A 1 99 ? -9.272 6.626 12.807 1.00 93.44 99 THR A O 1
ATOM 786 N N . PHE A 1 100 ? -7.219 5.953 12.206 1.00 92.50 100 PHE A N 1
ATOM 787 C CA . PHE A 1 100 ? -7.643 5.349 10.959 1.00 92.50 100 PHE A CA 1
ATOM 788 C C . PHE A 1 100 ? -8.520 4.132 11.2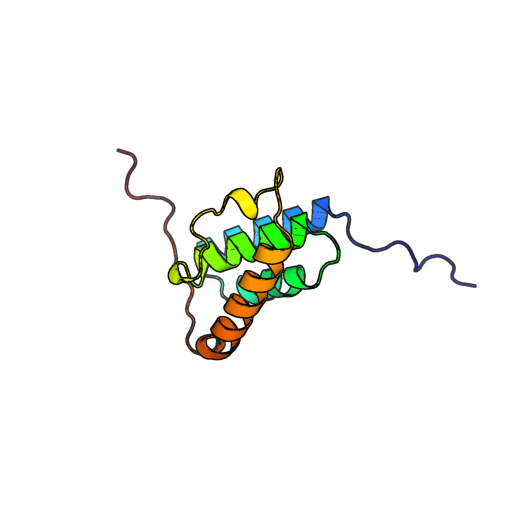34 1.00 92.50 100 PHE A C 1
ATOM 790 O O . PHE A 1 100 ? -8.087 3.158 11.866 1.00 92.50 100 PHE A O 1
ATOM 797 N N . THR A 1 101 ? -9.724 4.192 10.676 1.00 88.62 101 THR A N 1
ATOM 798 C CA . THR A 1 101 ? -10.670 3.087 10.607 1.00 88.62 101 THR A CA 1
ATOM 799 C C . THR A 1 101 ? -10.975 2.852 9.132 1.00 88.62 101 THR A C 1
ATOM 801 O O . THR A 1 101 ? -11.543 3.743 8.487 1.00 88.62 101 THR A O 1
ATOM 804 N N . PRO A 1 102 ? -10.584 1.700 8.566 1.00 85.62 102 PRO A N 1
ATOM 805 C CA . PRO A 1 102 ? -10.913 1.378 7.186 1.00 85.62 102 PRO A CA 1
ATOM 806 C C . PRO A 1 102 ? -12.434 1.322 7.032 1.00 85.62 102 PRO A C 1
ATOM 808 O O . PRO A 1 102 ? -13.162 0.828 7.895 1.00 85.62 102 PRO A O 1
ATOM 811 N N . ARG A 1 103 ? -12.930 1.888 5.936 1.00 78.12 103 ARG A N 1
ATOM 812 C CA . ARG A 1 103 ? -14.356 1.849 5.623 1.00 78.12 103 ARG A CA 1
ATOM 813 C C . ARG A 1 103 ? -14.613 0.601 4.801 1.00 78.12 103 ARG A C 1
ATOM 815 O O . ARG A 1 103 ? -13.991 0.448 3.756 1.00 78.12 103 ARG A O 1
ATOM 822 N N . TYR A 1 104 ? -15.544 -0.238 5.249 1.00 72.62 104 TYR A N 1
ATOM 823 C CA . TYR A 1 104 ? -16.077 -1.303 4.409 1.00 72.62 104 TYR A CA 1
ATOM 824 C C . TYR A 1 104 ? -16.667 -0.677 3.145 1.00 72.62 104 TYR A C 1
ATOM 826 O O . TYR A 1 104 ? -17.610 0.120 3.218 1.00 72.62 104 TYR A O 1
ATOM 834 N N . ILE A 1 105 ? -16.096 -1.007 1.992 1.00 64.69 105 ILE A N 1
ATOM 835 C CA . ILE A 1 105 ? -16.665 -0.626 0.704 1.00 64.69 105 ILE A CA 1
ATOM 836 C C . ILE A 1 105 ? -17.446 -1.848 0.233 1.00 64.69 105 ILE A C 1
ATOM 838 O O . ILE A 1 105 ? -16.872 -2.780 -0.322 1.00 64.69 105 ILE A O 1
ATOM 842 N N . SER A 1 106 ? -18.757 -1.853 0.501 1.00 52.03 106 SER A N 1
ATOM 843 C CA . SER A 1 106 ? -19.652 -2.901 0.002 1.00 52.03 106 SER A CA 1
ATOM 844 C C . SER A 1 106 ? -19.479 -3.029 -1.513 1.00 52.03 106 SER A C 1
ATOM 846 O O . SER A 1 106 ? -19.625 -2.015 -2.203 1.00 52.03 106 SER A O 1
ATOM 848 N N . PRO A 1 107 ? -19.217 -4.230 -2.053 1.00 54.75 107 PRO A N 1
ATOM 849 C CA . PRO A 1 107 ? -19.114 -4.430 -3.493 1.00 54.75 107 PRO A CA 1
ATOM 850 C C . PRO A 1 107 ? -20.451 -4.260 -4.239 1.00 54.75 107 PRO A C 1
ATOM 852 O O . PRO A 1 107 ? -20.486 -4.480 -5.445 1.00 54.75 107 PRO A O 1
ATOM 855 N N . ASP A 1 108 ? -21.538 -3.833 -3.580 1.00 56.16 108 ASP A N 1
ATOM 856 C CA . ASP A 1 108 ? -22.842 -3.710 -4.233 1.00 56.16 108 ASP A CA 1
ATOM 857 C C . ASP A 1 108 ? -23.684 -2.505 -3.768 1.00 56.16 108 ASP A C 1
ATOM 859 O O . ASP A 1 108 ? -24.250 -2.493 -2.669 1.00 56.16 108 ASP A O 1
ATOM 863 N N . ARG A 1 109 ? -23.753 -1.479 -4.632 1.00 42.59 109 ARG A N 1
ATOM 864 C CA . ARG A 1 109 ? -24.923 -0.607 -4.882 1.00 42.59 109 ARG A CA 1
ATOM 865 C C . ARG A 1 109 ? -24.610 0.401 -6.001 1.00 42.59 109 ARG A C 1
ATOM 867 O O . ARG A 1 109 ? -24.428 1.573 -5.716 1.00 42.59 109 ARG A O 1
ATOM 874 N N . THR A 1 110 ? -24.528 -0.072 -7.249 1.00 41.38 110 THR A N 1
ATOM 875 C CA . THR A 1 110 ? -24.985 0.607 -8.495 1.00 41.38 110 THR A CA 1
ATOM 876 C C . THR A 1 110 ? -24.399 -0.092 -9.725 1.00 41.38 110 THR A C 1
ATOM 878 O O . THR A 1 110 ? -23.525 0.444 -10.397 1.00 41.38 110 THR A O 1
ATOM 881 N N . LEU A 1 111 ? -24.902 -1.286 -10.032 1.00 40.56 111 LEU A N 1
ATOM 882 C CA . LEU A 1 111 ? -25.102 -1.736 -11.411 1.00 40.56 111 LEU A CA 1
ATOM 883 C C . LEU A 1 111 ? -26.491 -2.393 -11.465 1.00 40.56 111 LEU A C 1
ATOM 885 O O . LEU A 1 111 ? -26.639 -3.611 -11.435 1.00 40.56 111 LEU A O 1
ATOM 889 N N . ARG A 1 112 ? -27.518 -1.541 -11.440 1.00 34.59 112 ARG A N 1
ATOM 890 C CA . ARG A 1 112 ? -28.813 -1.800 -12.072 1.00 34.59 112 ARG A CA 1
ATOM 891 C C . ARG A 1 112 ? -28.956 -0.805 -13.206 1.00 34.59 112 ARG A C 1
ATOM 893 O O . ARG A 1 112 ? -28.532 0.352 -12.981 1.00 34.59 112 ARG A O 1
#